Protein 1XER (pdb70)

B-factor: mean 13.64, std 7.69, range [2.28, 55.23]

Nearest PDB structures (foldseek):
  1xer-assembly1_A-2  TM=1.010E+00  e=6.168E-22  Sulfurisphaera tokodaii str. 7
  2vkr-assembly3_C  TM=1.002E+00  e=4.848E-20  Acidianus ambivalens
  5t5i-assembly1_N  TM=7.365E-01  e=3.324E-03  Methanothermobacter wolfeii
  5t5i-assembly1_F  TM=7.136E-01  e=3.780E-03  Methanothermobacter wolfeii
  5t61-assembly1_Q  TM=7.879E-01  e=1.134E-01  Methanothermobacter wolfeii

CATH classification: 3.30.70.20

Secondary structure (DSSP, 8-state):
---TTHHHHS-EEEEETTEEEES--------EE-SSEEEETTT-----HHHHH-TT---EEEE-TT-SS-SEEEE-TTGGG-----HHHHH-TT--EEE---

Organism: Sulfurisphaera tokodaii (strain DSM 16993 / JCM 10545 / NBRC 100140 / 7) (NCBI:txid273063)

Foldseek 3Di:
DDDLCQVVVFDFDQADLHWTFTDDPDPLCGGWTHDQKIFGPLQDLPPCVLVVPDPQCQWDWDASPPRPSYRIGTHRNPSVSDPPPCRSCPRRPRSRIDGDHD

Sequence (102 aa):
GIDPNYRTNRQVVGEHSGHKVYGPVEPPVLGIHGTIVGVDFDLCIADGSCINACPVNVFQWYDTPGHPASEKKADPVNEQACIFCMACVNVCPVAAIDVKPP

Radius of gyration: 12.05 Å; Cα contacts (8 Å, |Δi|>4): 225; chains: 1; bounding box: 27×27×28 Å

Structure (mmCIF, N/CA/C/O backbone):
data_1XER
#
_entry.id   1XER
#
_cell.length_a   50.120
_cell.length_b   50.120
_cell.length_c   69.520
_cell.angle_alpha   90.00
_cell.angle_beta   90.00
_cell.angle_gamma   90.00
#
_symmetry.space_group_name_H-M   'P 43 21 2'
#
loop_
_entity.id
_entity.type
_entity.pdbx_description
1 polymer FERREDOXIN
2 non-polymer 'ZINC ION'
3 non-polymer 'FE3-S4 CLUSTER'
4 water water
#
loop_
_atom_site.group_PDB
_atom_site.id
_atom_site.type_symbol
_atom_site.label_atom_id
_atom_site.label_alt_id
_atom_site.label_comp_id
_atom_site.label_asym_id
_atom_site.label_entity_id
_atom_site.label_seq_id
_atom_site.pdbx_PDB_ins_code
_atom_site.Cartn_x
_atom_site.Cartn_y
_atom_site.Cartn_z
_atom_site.occupancy
_atom_site.B_iso_or_equiv
_atom_site.auth_seq_id
_atom_site.auth_comp_id
_atom_site.auth_asym_id
_atom_site.auth_atom_id
_atom_site.pdbx_PDB_model_num
ATOM 1 N N . GLY A 1 1 ? 5.196 16.269 9.568 1.00 15.69 1 GLY A N 1
ATOM 2 C CA . GLY A 1 1 ? 5.175 15.809 10.981 1.00 12.43 1 GLY A CA 1
ATOM 3 C C . GLY A 1 1 ? 5.074 14.296 11.076 1.00 11.61 1 GLY A C 1
ATOM 4 O O . GLY A 1 1 ? 4.677 13.621 10.118 1.00 12.65 1 GLY A O 1
ATOM 5 N N . ILE A 1 2 ? 5.422 13.777 12.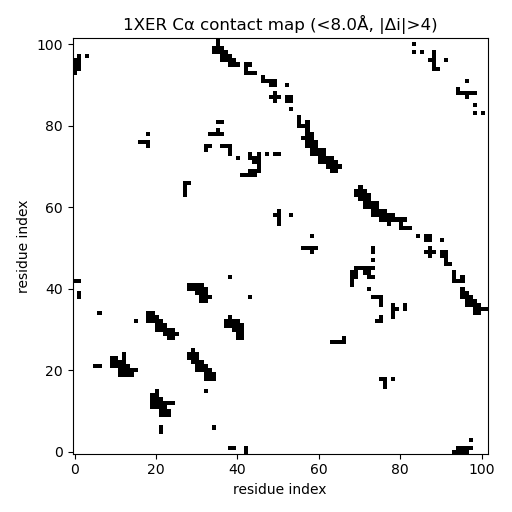247 1.00 9.91 2 ILE A N 1
ATOM 6 C CA . ILE A 1 2 ? 5.419 12.349 12.526 1.00 8.45 2 ILE A CA 1
ATOM 7 C C . ILE A 1 2 ? 4.028 11.754 12.413 1.00 8.45 2 ILE A C 1
ATOM 8 O O . ILE A 1 2 ? 3.014 12.426 12.653 1.00 14.60 2 ILE A O 1
ATOM 13 N N . ASP A 1 3 ? 3.994 10.510 11.963 1.00 7.62 3 ASP A N 1
ATOM 14 C CA . ASP A 1 3 ? 2.769 9.755 11.813 1.00 5.15 3 ASP A CA 1
ATOM 15 C C . ASP A 1 3 ? 2.313 9.352 13.213 1.00 7.58 3 ASP A C 1
ATOM 16 O O . ASP A 1 3 ? 2.998 8.590 13.902 1.00 11.29 3 ASP A O 1
ATOM 21 N N . PRO A 1 4 ? 1.140 9.845 13.650 1.00 8.53 4 PRO A N 1
ATOM 22 C CA . PRO A 1 4 ? 0.663 9.478 14.988 1.00 10.66 4 PRO A CA 1
ATOM 23 C C . PRO A 1 4 ? 0.348 7.980 15.122 1.00 9.75 4 PRO A C 1
ATOM 24 O O . PRO A 1 4 ? 0.180 7.464 16.218 1.00 12.77 4 PRO A O 1
ATOM 28 N N . ASN A 1 5 ? 0.282 7.281 14.002 1.00 10.85 5 ASN A N 1
ATOM 29 C CA . ASN A 1 5 ? -0.005 5.862 14.025 1.00 11.75 5 ASN A CA 1
ATOM 30 C C . ASN A 1 5 ? 1.235 5.041 13.750 1.00 11.02 5 ASN A C 1
ATOM 31 O O . ASN A 1 5 ? 1.139 3.852 13.464 1.00 12.95 5 ASN A O 1
ATOM 36 N N . TYR A 1 6 ? 2.404 5.663 13.854 1.00 9.50 6 TYR A N 1
ATOM 37 C CA . TYR A 1 6 ? 3.657 4.961 13.581 1.00 8.91 6 TYR A CA 1
ATOM 38 C C . TYR A 1 6 ? 3.866 3.626 14.292 1.00 6.30 6 TYR A C 1
ATOM 39 O O . TYR A 1 6 ? 4.458 2.717 13.714 1.00 7.25 6 TYR A O 1
ATOM 48 N N . ARG A 1 7 ? 3.405 3.514 15.538 1.00 7.99 7 ARG A N 1
ATOM 49 C CA . ARG A 1 7 ? 3.592 2.290 16.312 1.00 8.14 7 ARG A CA 1
ATOM 50 C C . ARG A 1 7 ? 2.902 1.077 15.710 1.00 11.90 7 ARG A C 1
ATOM 51 O O . ARG A 1 7 ? 3.315 -0.048 15.966 1.00 14.30 7 ARG A O 1
ATOM 59 N N . THR A 1 8 ? 1.845 1.296 14.933 1.00 12.64 8 THR A N 1
ATOM 60 C CA . THR A 1 8 ? 1.150 0.192 14.280 1.00 15.76 8 THR A CA 1
ATOM 61 C C . THR A 1 8 ? 1.488 0.169 12.788 1.00 16.45 8 THR A C 1
ATOM 62 O O . THR A 1 8 ? 1.489 -0.888 12.158 1.00 17.90 8 THR A O 1
ATOM 66 N N . ASN A 1 9 ? 1.795 1.331 12.226 1.00 13.67 9 ASN A N 1
ATOM 67 C CA . ASN A 1 9 ? 2.100 1.419 10.808 1.00 13.22 9 ASN A CA 1
ATOM 68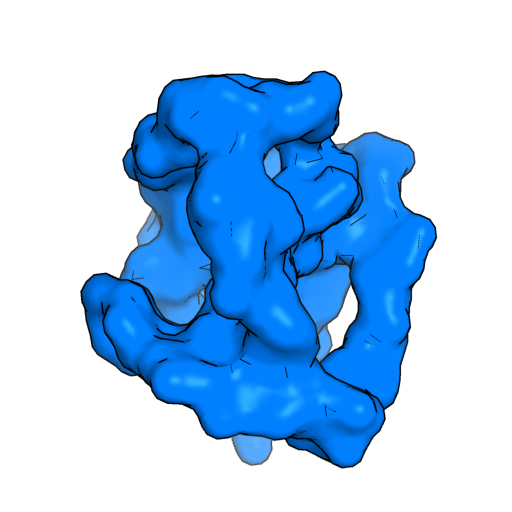 C C . ASN A 1 9 ? 3.495 0.936 10.450 1.00 13.18 9 ASN A C 1
ATOM 69 O O . ASN A 1 9 ? 3.736 0.502 9.330 1.00 16.28 9 ASN A O 1
ATOM 74 N N . ARG A 1 10 ? 4.421 1.023 11.391 1.00 11.67 10 ARG A N 1
ATOM 75 C CA . ARG A 1 10 ? 5.799 0.618 11.144 1.00 10.52 10 ARG A CA 1
ATOM 76 C C . ARG A 1 10 ? 6.199 -0.634 11.885 1.00 11.19 10 ARG A C 1
ATOM 77 O O . ARG A 1 10 ? 5.615 -0.970 12.909 1.00 10.96 10 ARG A O 1
ATOM 85 N N . GLN A 1 11 ? 7.235 -1.290 11.371 1.00 13.26 11 GLN A N 1
ATOM 86 C CA . GLN A 1 11 ? 7.793 -2.489 11.988 1.00 14.87 11 GLN A CA 1
ATOM 87 C C . GLN A 1 11 ? 8.889 -2.064 12.963 1.00 10.56 11 GLN A C 1
ATOM 88 O O . GLN A 1 11 ? 9.594 -1.087 12.712 1.00 9.42 11 GLN A O 1
ATOM 94 N N . VAL A 1 12 ? 8.986 -2.759 14.090 1.00 9.29 12 VAL A N 1
ATOM 95 C CA . VAL A 1 12 ? 10.054 -2.530 15.060 1.00 8.03 12 VAL A CA 1
ATOM 96 C C . VAL A 1 12 ? 11.155 -3.362 14.408 1.00 10.09 12 VAL A C 1
ATOM 97 O O . VAL A 1 12 ? 10.900 -4.477 13.939 1.00 11.58 12 VAL A O 1
ATOM 101 N N . VAL A 1 13 ? 12.348 -2.791 14.292 1.00 10.29 13 VAL A N 1
ATOM 102 C CA . VAL A 1 13 ? 13.447 -3.492 13.655 1.00 10.24 13 VAL A CA 1
ATOM 103 C C . VAL A 1 13 ? 14.661 -3.628 14.550 1.00 9.84 13 VAL A C 1
ATOM 104 O O . VAL A 1 13 ? 15.503 -4.485 14.310 1.00 11.52 13 VAL A O 1
ATOM 108 N N . GLY A 1 14 ? 14.729 -2.814 15.598 1.00 9.40 14 GLY A N 1
ATOM 109 C CA . GLY A 1 14 ? 15.865 -2.859 16.497 1.00 9.29 14 GLY A CA 1
ATOM 110 C C . GLY A 1 14 ? 15.639 -2.161 17.823 1.00 8.07 14 GLY A C 1
ATOM 111 O O . GLY A 1 14 ? 14.531 -1.761 18.156 1.00 7.41 14 GLY A O 1
ATOM 112 N N . GLU A 1 15 ? 16.714 -2.009 18.577 1.00 8.17 15 GLU A N 1
ATOM 113 C CA . GLU A 1 15 ? 16.678 -1.385 19.890 1.00 8.48 15 GLU A CA 1
ATOM 114 C C . GLU A 1 15 ? 17.911 -0.478 20.008 1.00 9.00 15 GLU A C 1
ATOM 115 O O . GLU A 1 15 ? 18.960 -0.758 19.418 1.00 6.80 15 GLU A O 1
ATOM 121 N N . HIS A 1 16 ? 17.769 0.622 20.735 1.00 7.00 16 HIS A N 1
ATOM 122 C CA . HIS A 1 16 ? 18.862 1.540 20.944 1.00 6.60 16 HIS A CA 1
ATOM 123 C C . HIS A 1 16 ? 18.735 2.199 22.307 1.00 6.84 16 HIS A C 1
ATOM 124 O O . HIS A 1 16 ? 17.718 2.785 22.636 1.00 11.10 16 HIS A O 1
ATOM 131 N N . SER A 1 17 ? 19.727 1.977 23.152 1.00 10.43 17 SER A N 1
ATOM 132 C CA . SER A 1 17 ? 19.752 2.582 24.476 1.00 12.52 17 SER A CA 1
ATOM 133 C C . SER A 1 17 ? 18.524 2.343 25.331 1.00 11.76 17 SER A C 1
ATOM 134 O O . SER A 1 17 ? 18.126 3.208 26.106 1.00 16.94 17 SER A O 1
ATOM 137 N N . GLY A 1 18 ? 17.913 1.176 25.197 1.00 15.12 18 GLY A N 1
ATOM 138 C CA . GLY A 1 18 ? 16.752 0.882 26.010 1.00 13.16 18 GLY A CA 1
ATOM 139 C C . GLY A 1 18 ? 15.412 1.086 25.337 1.00 12.57 18 GLY A C 1
ATOM 140 O O . GLY A 1 18 ? 14.382 0.721 25.911 1.00 16.92 18 GLY A O 1
ATOM 141 N N . HIS A 1 19 ? 15.401 1.693 24.154 1.00 10.05 19 HIS A N 1
ATOM 142 C CA . HIS A 1 19 ? 14.142 1.887 23.443 1.00 7.52 19 HIS A CA 1
ATOM 143 C C . HIS A 1 19 ? 14.126 1.206 22.085 1.00 9.26 19 HIS A C 1
ATOM 144 O O . HIS A 1 19 ? 15.170 0.952 21.484 1.00 11.20 19 HIS A O 1
ATOM 151 N N . LYS A 1 20 ? 12.927 0.934 21.598 1.00 8.38 20 LYS A N 1
ATOM 152 C CA . LYS A 1 20 ? 12.737 0.305 20.304 1.00 6.84 20 LYS A CA 1
ATOM 153 C C . LYS A 1 20 ? 12.952 1.294 19.187 1.00 6.40 20 LYS A C 1
ATOM 154 O O . LYS A 1 20 ? 12.786 2.491 19.360 1.00 8.98 20 LYS A O 1
ATOM 160 N N . VAL A 1 21 ? 13.287 0.774 18.026 1.00 6.39 21 VAL A N 1
ATOM 161 C CA . VAL A 1 21 ? 13.507 1.576 16.840 1.00 5.50 21 VAL A CA 1
ATOM 162 C C . VAL A 1 21 ? 12.565 1.011 15.788 1.00 9.46 21 VAL A C 1
ATOM 163 O O . VAL A 1 21 ? 12.535 -0.204 15.543 1.00 9.40 21 VAL A O 1
ATOM 167 N N . TYR 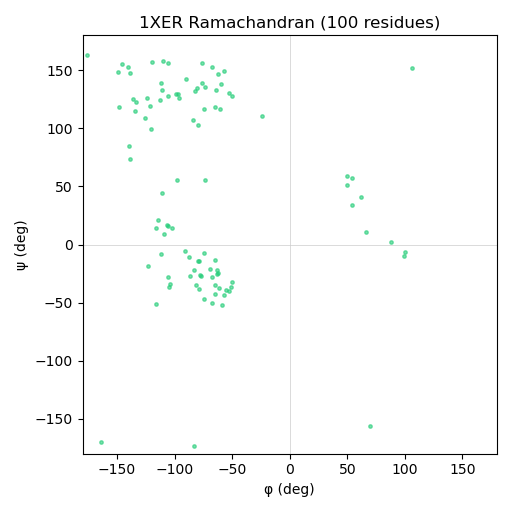A 1 22 ? 11.753 1.882 15.212 1.00 10.63 22 TYR A N 1
ATOM 168 C CA . TYR A 1 22 ? 10.801 1.483 14.183 1.00 9.37 22 TYR A CA 1
ATOM 169 C C . TYR A 1 22 ? 11.410 1.809 12.835 1.00 11.31 22 TYR A C 1
ATOM 170 O O . TYR A 1 22 ? 11.929 2.920 12.624 1.00 10.55 22 TYR A O 1
ATOM 179 N N . GLY A 1 23 ? 11.397 0.824 11.948 1.00 9.05 23 GLY A N 1
ATOM 180 C CA . GLY A 1 23 ? 11.957 1.003 10.625 1.00 11.53 23 GLY A CA 1
ATOM 181 C C . GLY A 1 23 ? 11.038 1.668 9.613 1.00 13.40 23 GLY A C 1
ATOM 182 O O . GLY A 1 23 ? 9.940 2.115 9.956 1.00 14.06 23 GLY A O 1
ATOM 183 N N . PRO A 1 24 ? 11.453 1.735 8.338 1.00 13.41 24 PRO A N 1
ATOM 184 C CA . PRO A 1 24 ? 12.720 1.225 7.809 1.00 11.98 24 PRO A CA 1
ATOM 185 C C . PRO A 1 24 ? 13.932 1.984 8.330 1.00 14.30 24 PRO A C 1
ATOM 186 O O . PRO A 1 24 ? 13.844 3.155 8.703 1.00 17.45 24 PRO A O 1
ATOM 190 N N . VAL A 1 25 ? 15.056 1.289 8.376 1.00 15.36 25 VAL A N 1
ATOM 191 C CA . VAL A 1 25 ? 16.316 1.846 8.809 1.00 13.32 25 VAL A CA 1
ATOM 192 C C . VAL A 1 25 ? 17.340 1.373 7.777 1.00 15.21 25 VAL A C 1
ATOM 193 O O . VAL A 1 25 ? 17.504 0.181 7.560 1.00 18.22 25 VAL A O 1
ATOM 197 N N . GLU A 1 26 ? 17.901 2.319 7.043 1.00 16.38 26 GLU A N 1
ATOM 198 C CA . GLU A 1 26 ? 18.926 2.060 6.041 1.00 14.43 26 GLU A CA 1
ATOM 199 C C . GLU A 1 26 ? 19.900 3.201 6.217 1.00 11.38 26 GLU A C 1
ATOM 200 O O . GLU A 1 26 ? 19.794 4.232 5.556 1.00 12.17 26 GLU A O 1
ATOM 206 N N . PRO A 1 27 ? 20.831 3.057 7.160 1.00 12.60 27 PRO A N 1
ATOM 207 C CA . PRO A 1 27 ? 21.826 4.088 7.438 1.00 14.31 27 PRO A CA 1
ATOM 208 C C . PRO A 1 27 ? 22.627 4.412 6.186 1.00 17.79 27 PRO A C 1
ATOM 209 O O . PRO A 1 27 ? 22.886 3.530 5.368 1.00 17.69 27 PRO A O 1
ATOM 213 N N . PRO A 1 28 ? 23.093 5.668 6.059 1.00 18.65 28 PRO A N 1
ATOM 214 C CA . PRO A 1 28 ? 22.886 6.735 7.041 1.00 16.16 28 PRO A CA 1
ATOM 215 C C . PRO A 1 28 ? 21.744 7.684 6.716 1.00 14.34 28 PRO A C 1
ATOM 216 O O . PRO A 1 28 ? 21.432 8.577 7.496 1.00 14.36 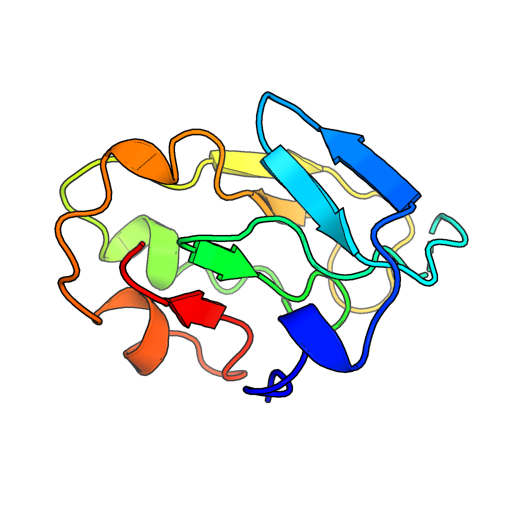28 PRO A O 1
ATOM 229 N N . VAL A 1 30 ? 18.410 6.921 6.117 1.00 13.46 30 VAL A N 1
ATOM 230 C CA . VAL A 1 30 ? 17.121 6.570 6.704 1.00 14.21 30 VAL A CA 1
ATOM 231 C C . VAL A 1 30 ? 17.335 5.929 8.060 1.00 13.36 30 VAL A C 1
ATOM 232 O O . VAL A 1 30 ? 17.821 4.801 8.159 1.00 12.38 30 VAL A O 1
ATOM 236 N N . LEU A 1 31 ? 16.944 6.653 9.101 1.00 12.60 31 LEU A N 1
ATOM 237 C CA . LEU A 1 31 ? 17.125 6.191 10.469 1.00 12.04 31 LEU A CA 1
ATOM 238 C C . LEU A 1 31 ? 15.876 5.844 11.260 1.00 8.13 31 LEU A C 1
ATOM 239 O O . LEU A 1 31 ? 15.989 5.375 12.383 1.00 11.82 31 LEU A O 1
ATOM 244 N N . GLY A 1 32 ? 14.702 6.137 10.706 1.00 10.26 32 GLY A N 1
ATOM 245 C CA . GLY A 1 32 ? 13.442 5.813 11.356 1.00 8.58 32 GLY A CA 1
ATOM 246 C C . GLY A 1 32 ? 13.079 6.584 12.606 1.00 9.42 32 GLY A C 1
ATOM 247 O O . GLY A 1 32 ? 13.556 7.697 12.835 1.00 8.66 32 GLY A O 1
ATOM 248 N N . ILE A 1 33 ? 12.231 5.970 13.423 1.00 8.09 33 ILE A N 1
ATOM 249 C CA . ILE A 1 33 ? 11.766 6.568 14.655 1.00 6.49 33 ILE A CA 1
ATOM 250 C C . ILE A 1 33 ? 12.310 5.858 15.882 1.00 7.96 33 ILE A C 1
ATOM 251 O O . ILE A 1 33 ? 12.301 4.620 15.942 1.00 9.05 33 ILE A O 1
ATOM 256 N N . HIS A 1 34 ? 12.817 6.638 16.841 1.00 8.13 34 HIS A N 1
ATOM 257 C CA . HIS A 1 34 ? 13.345 6.099 18.093 1.00 7.71 34 HIS A CA 1
ATOM 258 C C . HIS A 1 34 ? 12.375 6.380 19.221 1.00 6.54 34 HIS A C 1
ATOM 259 O O . HIS A 1 34 ? 11.938 7.507 19.381 1.00 9.69 34 HIS A O 1
ATOM 266 N N . GLY A 1 35 ? 12.007 5.346 19.973 1.00 9.59 35 GLY A N 1
ATOM 267 C CA . GLY A 1 35 ? 11.099 5.523 21.100 1.00 7.40 35 GLY A CA 1
ATOM 268 C C . GLY A 1 35 ? 9.678 5.022 20.929 1.00 3.57 35 GLY A C 1
ATOM 269 O O . GLY A 1 35 ? 9.161 5.000 19.818 1.00 4.81 35 GLY A O 1
ATOM 270 N N . THR A 1 36 ? 9.043 4.650 22.042 1.00 5.85 36 THR A N 1
ATOM 271 C CA . THR A 1 36 ? 7.668 4.156 22.057 1.00 5.88 36 THR A CA 1
ATOM 272 C C . THR A 1 36 ? 6.789 5.126 22.861 1.00 8.24 36 THR A C 1
ATOM 273 O O . THR A 1 36 ? 5.730 5.541 22.410 1.00 9.99 36 THR A O 1
ATOM 277 N N . ILE A 1 37 ? 7.217 5.458 24.073 1.00 11.50 37 ILE A N 1
ATOM 278 C CA . ILE A 1 37 ? 6.458 6.387 24.906 1.00 9.69 37 ILE A CA 1
ATOM 279 C C . ILE A 1 37 ? 6.669 7.789 24.322 1.00 10.33 37 ILE A C 1
ATOM 280 O O . ILE A 1 37 ? 5.717 8.536 24.115 1.00 11.78 37 ILE A O 1
ATOM 285 N N . VAL A 1 38 ? 7.931 8.114 24.040 1.00 11.21 38 VAL A N 1
ATOM 286 C CA . VAL A 1 38 ? 8.333 9.391 23.445 1.00 7.76 38 VAL A CA 1
ATOM 287 C C . VAL A 1 38 ? 9.024 9.025 22.125 1.00 7.40 38 VAL A C 1
ATOM 288 O O . VAL A 1 38 ? 10.162 8.565 22.129 1.00 9.26 38 VAL A O 1
ATOM 292 N N . GLY A 1 39 ? 8.296 9.135 21.018 1.00 6.05 39 GLY A N 1
ATOM 293 C CA . GLY A 1 39 ? 8.834 8.790 19.711 1.00 7.66 39 GLY A CA 1
ATOM 294 C C . GLY A 1 39 ? 9.336 9.994 18.944 1.00 6.74 39 GLY A C 1
ATOM 295 O O . GLY A 1 39 ? 8.652 11.007 18.852 1.00 7.38 39 GLY A O 1
ATOM 296 N N . VAL A 1 40 ? 10.559 9.892 18.442 1.00 9.11 40 VAL A N 1
ATOM 297 C CA . VAL A 1 40 ? 11.201 10.960 17.679 1.00 8.65 40 VAL A CA 1
ATOM 298 C C . VAL A 1 40 ? 11.563 10.426 16.302 1.00 8.31 40 VAL A C 1
ATOM 299 O O . VAL A 1 40 ? 12.329 9.463 16.183 1.00 10.30 40 VAL A O 1
ATOM 303 N N . ASP A 1 41 ? 10.996 11.032 15.267 1.00 7.93 41 ASP A N 1
ATOM 304 C CA . ASP A 1 41 ? 11.263 10.645 13.888 1.00 7.70 41 ASP A CA 1
ATOM 305 C C . ASP A 1 41 ? 12.606 11.267 13.467 1.00 5.84 41 ASP A C 1
ATOM 306 O O . ASP A 1 41 ? 12.667 12.457 13.161 1.00 6.37 41 ASP A O 1
ATOM 311 N N . PHE A 1 42 ? 13.657 10.450 13.440 1.00 4.91 42 PHE A N 1
ATOM 312 C CA . PHE A 1 42 ? 15.002 10.881 13.074 1.00 5.06 42 PHE A CA 1
ATOM 313 C C . PHE A 1 42 ? 15.072 11.394 11.640 1.00 9.66 42 PHE A C 1
ATOM 314 O O . PHE A 1 42 ? 15.966 12.163 11.288 1.00 10.01 42 PHE A O 1
ATOM 322 N N . ASP A 1 43 ? 14.141 10.948 10.801 1.00 9.67 43 ASP A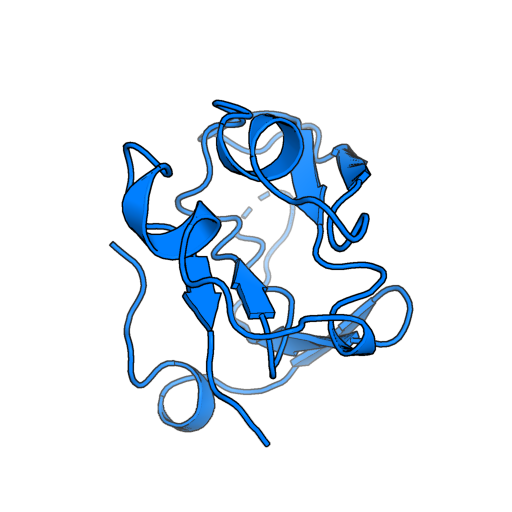 N 1
ATOM 323 C CA . ASP A 1 43 ? 14.105 11.397 9.427 1.00 8.23 43 ASP A CA 1
ATOM 324 C C . ASP A 1 43 ? 13.474 12.792 9.290 1.00 8.82 43 ASP A C 1
ATOM 325 O O . ASP A 1 43 ? 13.628 13.449 8.262 1.00 8.86 43 ASP A O 1
ATOM 330 N N . LEU A 1 44 ? 12.808 13.270 10.339 1.00 9.13 44 LEU A N 1
ATOM 331 C CA . LEU A 1 44 ? 12.232 14.606 10.290 1.00 6.94 44 LEU A CA 1
ATOM 332 C C . LEU A 1 44 ? 13.055 15.574 11.119 1.00 9.29 44 LEU A C 1
ATOM 333 O O . LEU A 1 44 ? 13.203 16.730 10.743 1.00 11.03 44 LEU A O 1
ATOM 338 N N . CYS A 1 45 ? 13.582 15.097 12.243 1.00 7.30 45 CYS A N 1
ATOM 339 C CA . CYS A 1 45 ? 14.373 15.912 13.145 1.00 6.73 45 CYS A CA 1
ATOM 340 C C . CYS A 1 45 ? 15.509 16.630 12.436 1.00 7.30 45 CYS A C 1
ATOM 341 O O . CYS A 1 45 ? 16.261 16.042 11.657 1.00 6.98 45 CYS A O 1
ATOM 344 N N . ILE A 1 46 ? 15.591 17.925 12.692 1.00 8.64 46 ILE A N 1
ATOM 345 C CA . ILE A 1 46 ? 16.610 18.775 12.093 1.00 9.61 46 ILE A CA 1
ATOM 346 C C . ILE A 1 46 ? 17.539 19.347 13.158 1.00 7.51 46 ILE A C 1
ATOM 347 O O . ILE A 1 46 ? 18.331 20.238 12.878 1.00 11.05 46 ILE A O 1
ATOM 352 N N . ALA A 1 47 ? 17.483 18.779 14.359 1.00 7.76 47 ALA A N 1
ATOM 353 C CA . ALA A 1 47 ? 18.309 19.198 15.489 1.00 9.58 47 ALA A CA 1
ATOM 354 C C . ALA A 1 47 ? 18.072 20.641 15.944 1.00 12.76 47 ALA A C 1
ATOM 355 O O . ALA A 1 47 ? 19.020 21.372 16.249 1.00 12.62 47 ALA A O 1
ATOM 357 N N . ASP A 1 48 ? 16.807 21.049 15.977 1.00 13.79 48 ASP A N 1
ATOM 358 C CA . ASP A 1 48 ? 16.440 22.384 16.417 1.00 12.07 48 ASP A CA 1
ATOM 359 C C . ASP A 1 48 ? 16.790 22.539 17.905 1.00 13.42 48 ASP A C 1
ATOM 360 O O . ASP A 1 48 ? 17.304 23.577 18.328 1.00 16.17 48 ASP A O 1
ATOM 365 N N . GLY A 1 49 ? 16.505 21.515 18.699 1.00 12.02 49 GLY A N 1
ATOM 366 C CA . GLY A 1 49 ? 16.835 21.568 20.109 1.00 12.07 49 GLY A CA 1
ATOM 367 C C . GLY A 1 49 ? 15.844 22.162 21.086 1.00 9.64 49 GLY A C 1
ATOM 368 O O . GLY A 1 49 ? 16.145 22.240 22.277 1.00 10.23 49 GLY A O 1
ATOM 369 N N . SER A 1 50 ? 14.673 22.574 20.621 1.00 9.04 50 SER A N 1
ATOM 370 C CA . SER A 1 50 ? 13.676 23.147 21.509 1.00 10.30 50 SER A CA 1
ATOM 371 C C . SER A 1 50 ? 13.208 22.097 22.494 1.00 7.07 50 SER A C 1
ATOM 372 O O . SER A 1 50 ? 12.929 22.406 23.641 1.00 10.45 50 SER A O 1
ATOM 375 N N . CYS A 1 51 ? 13.126 20.850 22.050 1.00 9.27 51 CYS A N 1
ATOM 376 C CA . CYS A 1 51 ? 12.692 19.758 22.925 1.00 10.13 51 CYS A CA 1
ATOM 377 C C . CYS A 1 51 ? 13.608 19.625 24.150 1.00 11.27 51 CYS A C 1
ATOM 378 O O . CYS A 1 51 ? 13.152 19.569 25.298 1.00 12.10 51 CYS A O 1
ATOM 381 N N . ILE A 1 52 ? 14.905 19.544 23.889 1.00 11.02 52 ILE A N 1
ATOM 382 C CA . ILE A 1 52 ? 15.908 19.459 24.941 1.00 11.16 52 ILE A CA 1
ATOM 383 C C . ILE A 1 52 ? 15.825 20.729 25.798 1.00 12.02 52 ILE A C 1
ATOM 384 O O . ILE A 1 52 ? 15.934 20.674 27.019 1.00 13.05 52 ILE A O 1
ATOM 389 N N . ASN A 1 53 ? 15.572 21.861 25.153 1.00 11.95 53 ASN A N 1
ATOM 390 C CA . ASN A 1 53 ? 15.468 23.141 25.839 1.00 13.19 53 ASN A CA 1
ATOM 391 C C . ASN A 1 53 ? 14.224 23.278 26.740 1.00 13.29 53 ASN A C 1
ATOM 392 O O . ASN A 1 53 ? 14.217 24.064 27.692 1.00 14.34 53 ASN A O 1
ATOM 397 N N . ALA A 1 54 ? 13.204 22.468 26.482 1.00 12.56 54 ALA A N 1
ATOM 398 C CA . ALA A 1 54 ? 11.965 22.538 27.242 1.00 13.97 54 ALA A CA 1
ATOM 399 C C . ALA A 1 54 ? 11.753 21.445 28.279 1.00 13.78 54 ALA A C 1
ATOM 400 O O . ALA A 1 54 ? 11.197 21.711 29.343 1.00 13.40 54 ALA A O 1
ATOM 402 N N . CYS A 1 55 ? 12.235 20.240 27.991 1.00 15.41 55 CYS A N 1
ATOM 403 C CA . CYS A 1 55 ? 12.038 19.100 28.887 1.00 16.85 55 CYS A CA 1
ATOM 404 C C . CYS A 1 55 ? 12.630 19.255 30.274 1.00 15.84 55 CYS A C 1
ATOM 405 O O . CYS A 1 55 ? 13.852 19.320 30.445 1.00 19.40 55 CYS A O 1
ATOM 408 N N . PRO A 1 56 ? 11.763 19.256 31.297 1.00 16.02 56 PRO A N 1
ATOM 409 C CA . PRO A 1 56 ? 12.220 19.403 32.677 1.00 13.45 56 PRO A CA 1
ATOM 410 C C . PRO A 1 56 ? 12.771 18.115 33.304 1.00 13.73 56 PRO A C 1
ATOM 411 O O . PRO A 1 56 ? 13.419 18.192 34.347 1.00 12.78 56 PRO A O 1
ATOM 415 N N . VAL A 1 57 ? 12.534 16.953 32.678 1.00 11.28 57 VAL A N 1
ATOM 416 C CA . VAL A 1 57 ? 13.006 15.687 33.236 1.00 9.63 57 VAL A CA 1
ATOM 417 C C . VAL A 1 57 ? 14.077 14.906 32.464 1.00 10.19 57 VAL A C 1
ATOM 418 O O . VAL A 1 57 ? 14.262 13.708 32.667 1.00 11.98 57 VAL A O 1
ATOM 422 N N . ASN A 1 58 ? 14.810 15.604 31.606 1.00 9.14 58 ASN A N 1
ATOM 423 C CA . ASN A 1 58 ? 15.917 15.017 30.852 1.00 10.31 58 ASN A CA 1
ATOM 424 C C . ASN A 1 58 ? 15.610 13.722 30.125 1.00 10.49 58 ASN A C 1
ATOM 425 O O . ASN A 1 58 ? 16.256 12.696 30.340 1.00 13.02 58 ASN A O 1
ATOM 430 N N . VAL A 1 59 ? 14.637 13.787 29.232 1.00 12.01 59 VAL A N 1
ATOM 431 C CA . VAL A 1 59 ? 14.235 12.640 28.442 1.00 10.20 59 VAL A CA 1
ATOM 432 C C . VAL A 1 59 ? 15.181 12.449 27.253 1.00 9.31 59 VAL A C 1
ATOM 433 O O . VAL A 1 59 ? 15.532 11.327 26.904 1.00 11.33 59 VAL A O 1
ATOM 437 N N . PHE A 1 60 ? 15.655 13.558 26.703 1.00 10.81 60 PHE A N 1
ATOM 438 C CA . PHE A 1 60 ? 16.519 13.553 25.524 1.00 12.29 60 PHE A CA 1
ATOM 439 C C . PHE A 1 60 ? 18.004 13.847 25.743 1.00 12.68 60 PHE A C 1
ATOM 440 O O . PHE A 1 60 ? 18.394 14.517 26.705 1.00 11.51 60 PHE A O 1
ATOM 448 N N . GLN A 1 61 ? 18.805 13.367 24.793 1.00 11.34 61 GLN A N 1
ATOM 449 C CA . GLN A 1 61 ? 20.237 13.616 24.741 1.00 8.41 61 GLN A CA 1
ATOM 450 C C . GLN A 1 61 ? 20.574 13.708 23.253 1.00 9.02 61 GLN A C 1
ATOM 451 O O . GLN A 1 61 ? 19.832 13.207 22.409 1.00 9.22 61 GLN A O 1
ATOM 457 N N . TRP A 1 62 ? 21.656 14.396 22.924 1.00 8.68 62 TRP A N 1
ATOM 458 C CA . TRP A 1 62 ? 22.061 14.504 21.543 1.00 7.31 62 TRP A CA 1
ATOM 459 C C . TRP A 1 62 ? 22.698 13.177 21.166 1.00 8.24 62 TRP A C 1
ATOM 460 O O . TRP A 1 62 ? 23.405 12.565 21.963 1.00 6.99 62 TRP A O 1
ATOM 471 N N . TYR A 1 63 ? 22.394 12.720 19.960 1.00 9.20 63 TYR A N 1
ATOM 472 C CA . TYR A 1 63 ? 22.911 11.476 19.438 1.00 7.72 63 TYR A CA 1
ATOM 473 C C . TYR A 1 63 ? 23.394 11.780 18.022 1.00 10.61 63 TYR A C 1
ATOM 474 O O . TYR A 1 63 ? 22.629 12.267 17.189 1.00 10.13 63 TYR A O 1
ATOM 483 N N . ASP A 1 64 ? 24.667 11.521 17.757 1.00 12.20 64 ASP A N 1
ATOM 484 C CA . ASP A 1 64 ? 25.242 11.812 16.447 1.00 15.39 64 ASP A CA 1
ATOM 485 C C . ASP A 1 64 ? 24.818 10.862 15.347 1.00 13.74 64 ASP A C 1
ATOM 486 O O . ASP A 1 64 ? 24.779 9.650 15.525 1.00 15.27 64 ASP A O 1
ATOM 491 N N . THR A 1 65 ? 24.491 11.434 14.203 1.00 10.20 65 THR A N 1
ATOM 492 C CA . THR A 1 65 ? 24.067 10.666 13.059 1.00 11.57 65 THR A CA 1
ATOM 493 C C . THR A 1 65 ? 24.736 11.281 11.841 1.00 11.32 65 THR A C 1
ATOM 494 O O . THR A 1 65 ? 24.116 12.008 11.069 1.00 10.39 65 THR A O 1
ATOM 498 N N . PRO A 1 66 ? 26.048 11.056 11.694 1.00 12.45 66 PRO A N 1
ATOM 499 C CA . PRO A 1 66 ? 26.774 11.608 10.546 1.00 13.17 66 PRO A CA 1
ATOM 500 C C . PRO A 1 66 ? 26.272 11.027 9.220 1.00 10.66 66 PRO A C 1
ATOM 501 O O . PRO A 1 66 ? 26.063 9.826 9.104 1.00 11.76 66 PRO A O 1
ATOM 505 N N . GLY A 1 67 ? 26.035 11.891 8.239 1.00 10.48 67 GLY A N 1
ATOM 506 C CA . GLY A 1 67 ? 25.587 11.437 6.937 1.00 8.67 67 GLY A CA 1
ATOM 507 C C . GLY A 1 67 ? 24.101 11.579 6.693 1.00 9.81 67 GLY A C 1
ATOM 508 O O . GLY A 1 67 ? 23.620 11.323 5.595 1.00 10.35 67 GLY A O 1
ATOM 509 N N . HIS A 1 68 ? 23.356 11.966 7.715 1.00 11.67 68 HIS A N 1
ATOM 510 C CA 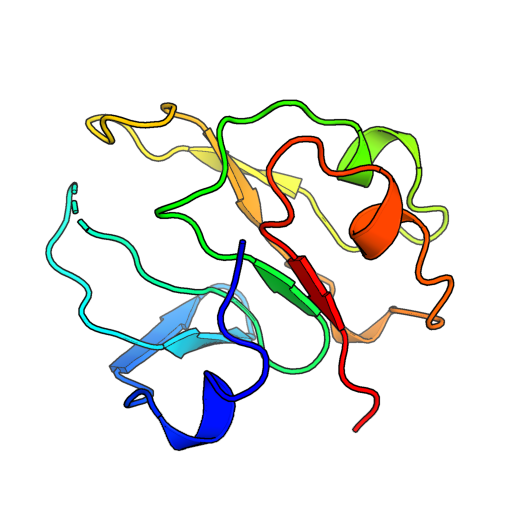. HIS A 1 68 ? 21.925 12.127 7.548 1.00 13.25 68 HIS A CA 1
ATOM 511 C C . HIS A 1 68 ? 21.664 13.468 6.889 1.00 13.71 68 HIS A C 1
ATOM 512 O O . HIS A 1 68 ? 22.226 14.491 7.279 1.00 12.44 68 HIS A O 1
ATOM 519 N N . PRO A 1 69 ? 20.781 13.486 5.887 1.00 13.45 69 PRO A N 1
ATOM 520 C CA . PRO A 1 69 ? 20.443 14.717 5.169 1.00 11.38 69 PRO A CA 1
ATOM 521 C C . PRO A 1 69 ? 19.686 15.798 5.949 1.00 9.62 69 PRO A C 1
ATOM 522 O O . PRO A 1 69 ? 19.786 16.971 5.611 1.00 10.64 69 PRO A O 1
ATOM 526 N N . ALA A 1 70 ? 18.908 15.417 6.960 1.00 9.28 70 ALA A N 1
ATOM 527 C CA . ALA A 1 70 ? 18.143 16.404 7.738 1.00 11.16 70 ALA A CA 1
ATOM 528 C C . ALA A 1 70 ? 19.016 17.145 8.764 1.00 10.63 70 ALA A C 1
ATOM 529 O O . ALA A 1 70 ? 18.842 18.338 8.992 1.00 7.93 70 ALA A O 1
ATOM 531 N N . SER A 1 71 ? 19.936 16.412 9.388 1.00 12.99 71 SER A N 1
ATOM 532 C CA . SER A 1 71 ? 20.880 16.948 10.368 1.00 10.48 71 SER A CA 1
ATOM 533 C C . SER A 1 71 ? 21.826 15.814 10.768 1.00 11.04 71 SER A C 1
ATOM 534 O O . SER A 1 71 ? 21.545 14.638 10.523 1.00 10.71 71 SER A O 1
ATOM 537 N N . GLU A 1 72 ? 22.950 16.176 11.372 1.00 10.55 72 GLU A N 1
ATOM 538 C CA . GLU A 1 72 ? 23.943 15.199 11.773 1.00 14.17 72 GLU A CA 1
ATOM 539 C C . GLU A 1 72 ? 23.908 14.908 13.246 1.00 10.94 72 GLU A C 1
ATOM 540 O O . GLU A 1 72 ? 24.830 14.301 13.797 1.00 11.57 72 GLU A O 1
ATOM 546 N N . LYS A 1 73 ? 22.826 15.338 13.875 1.00 11.08 73 LYS A N 1
ATOM 547 C CA . LYS A 1 73 ? 22.620 15.133 15.288 1.00 9.42 73 LYS A CA 1
ATOM 548 C C . LYS A 1 73 ? 21.118 15.025 15.467 1.00 8.82 73 LYS A C 1
ATOM 549 O O . LYS A 1 73 ? 20.364 15.631 14.709 1.00 10.71 73 LYS A O 1
ATOM 555 N N . LYS A 1 74 ? 20.684 14.237 16.443 1.00 8.17 74 LYS A N 1
ATOM 556 C CA . LYS A 1 74 ? 19.258 14.051 16.716 1.00 8.99 74 LYS A CA 1
ATOM 557 C C . LYS A 1 74 ? 18.986 14.007 18.215 1.00 6.79 74 LYS A C 1
ATOM 558 O O . LYS A 1 74 ? 19.860 13.645 19.003 1.00 11.20 74 LYS A O 1
ATOM 564 N N . ALA A 1 75 ? 17.779 14.398 18.606 1.00 8.33 75 ALA A N 1
ATOM 565 C CA . ALA A 1 75 ? 17.360 14.332 20.004 1.00 9.01 75 ALA A CA 1
ATOM 566 C C . ALA A 1 75 ? 16.860 12.883 20.227 1.00 8.96 75 ALA A C 1
ATOM 567 O O . ALA A 1 75 ? 15.816 12.474 19.706 1.00 8.87 75 ALA A O 1
ATOM 569 N N . ASP A 1 76 ? 17.651 12.099 20.954 1.00 9.24 76 ASP A N 1
ATOM 570 C CA . ASP A 1 76 ? 17.346 10.696 21.249 1.00 4.89 76 ASP A CA 1
ATOM 571 C C . ASP A 1 76 ? 16.665 10.574 22.631 1.00 6.30 76 ASP A C 1
ATOM 572 O O . ASP A 1 76 ? 17.198 11.040 23.642 1.00 5.93 76 ASP A O 1
ATOM 577 N N . PRO A 1 77 ? 15.489 9.923 22.689 1.00 6.99 77 PRO A N 1
ATOM 578 C CA . PRO A 1 77 ? 14.695 9.713 23.914 1.00 3.91 77 PRO A CA 1
ATOM 579 C C . PRO A 1 77 ? 15.278 8.659 24.857 1.00 4.45 77 PRO A C 1
ATOM 580 O O . PRO A 1 77 ? 14.579 7.732 25.277 1.00 6.87 77 PRO A O 1
ATOM 584 N N . VAL A 1 78 ? 16.535 8.856 25.242 1.00 7.04 78 VAL A N 1
ATOM 585 C CA . VAL A 1 78 ? 17.254 7.933 26.116 1.00 6.35 78 VAL A CA 1
ATOM 586 C C . VAL A 1 78 ? 16.489 7.619 27.409 1.00 11.14 78 VAL A C 1
ATOM 587 O O . VAL A 1 78 ? 16.409 6.452 27.806 1.00 10.48 78 VAL A O 1
ATOM 591 N N . ASN A 1 79 ? 15.840 8.626 27.998 1.00 9.04 79 ASN A N 1
ATOM 592 C CA . ASN A 1 79 ? 15.068 8.438 29.230 1.00 9.35 79 ASN A CA 1
ATOM 593 C C . ASN A 1 79 ? 13.568 8.576 28.989 1.00 7.14 79 ASN A C 1
ATOM 594 O O . ASN A 1 79 ? 12.870 9.208 29.784 1.00 4.17 79 ASN A O 1
ATOM 599 N N . GLU A 1 80 ? 13.064 7.968 27.918 1.00 8.38 80 GLU A N 1
ATOM 600 C CA . GLU A 1 80 ? 11.633 8.059 27.605 1.00 9.95 80 GLU A CA 1
ATOM 601 C C . GLU A 1 80 ? 10.703 7.723 28.774 1.00 11.73 80 GLU A C 1
ATOM 602 O O . GLU A 1 80 ? 9.638 8.319 28.903 1.00 10.92 80 GLU A O 1
ATOM 608 N N . GLN A 1 81 ? 11.122 6.817 29.648 1.00 12.13 81 GLN A N 1
ATOM 609 C CA . GLN A 1 81 ? 10.293 6.446 30.783 1.00 15.13 81 GLN A CA 1
ATOM 610 C C . GLN A 1 81 ? 10.201 7.453 31.922 1.00 16.20 81 GLN A C 1
ATOM 611 O O . GLN A 1 81 ? 9.428 7.255 32.860 1.00 20.58 81 GLN A O 1
ATOM 617 N N . ALA A 1 82 ? 10.994 8.515 31.859 1.00 15.68 82 ALA A N 1
ATOM 618 C CA . ALA A 1 82 ? 10.946 9.546 32.875 1.00 12.61 82 ALA A CA 1
ATOM 619 C C . ALA A 1 82 ? 9.878 10.564 32.489 1.00 14.60 82 ALA A C 1
ATOM 620 O O . ALA A 1 82 ? 9.500 11.418 33.283 1.00 13.51 82 ALA A O 1
ATOM 622 N N . CYS A 1 83 ? 9.386 10.455 31.263 1.00 14.46 83 CYS A N 1
ATOM 623 C CA . CYS A 1 83 ? 8.385 11.385 30.751 1.00 18.49 83 CY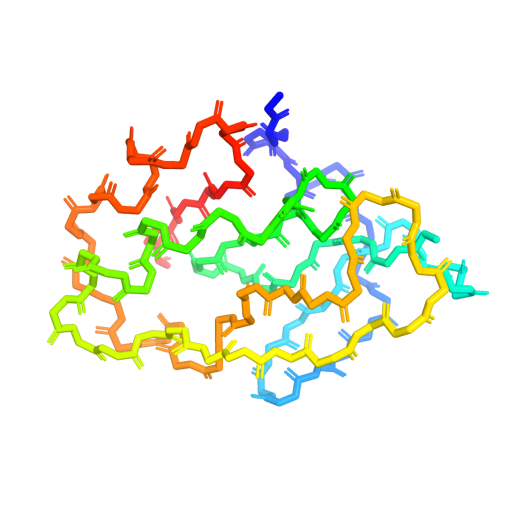S A CA 1
ATOM 624 C C . CYS A 1 83 ? 7.193 11.578 31.686 1.00 18.31 83 CYS A C 1
ATOM 625 O O . CYS A 1 83 ? 6.588 10.609 32.136 1.00 20.47 83 CYS A O 1
ATOM 628 N N . ILE A 1 84 ? 6.881 12.829 31.998 1.00 15.48 84 ILE A N 1
ATOM 629 C CA . ILE A 1 84 ? 5.744 13.122 32.856 1.00 19.21 84 ILE A CA 1
ATOM 630 C C . ILE A 1 84 ? 4.603 13.698 32.025 1.00 22.17 84 ILE A C 1
ATOM 631 O O . ILE A 1 84 ? 3.651 14.277 32.550 1.00 21.46 84 ILE A O 1
ATOM 636 N N . PHE A 1 85 ? 4.711 13.493 30.717 1.00 24.20 85 PHE A N 1
ATOM 637 C CA . PHE A 1 85 ? 3.715 13.903 29.741 1.00 25.41 85 PHE A CA 1
ATOM 638 C C . PHE A 1 85 ? 3.342 15.380 29.791 1.00 28.17 85 PHE A C 1
ATOM 639 O O . PHE A 1 85 ? 2.175 15.743 29.960 1.00 27.27 85 PHE A O 1
ATOM 647 N N . CYS A 1 86 ? 4.365 16.221 29.629 1.00 31.65 86 CYS A N 1
ATOM 648 C CA . CYS A 1 86 ? 4.219 17.673 29.617 1.00 33.67 86 CYS A CA 1
ATOM 649 C C . CYS A 1 86 ? 3.685 18.148 28.268 1.00 32.30 86 CYS A C 1
ATOM 650 O O . CYS A 1 86 ? 3.051 19.212 28.181 1.00 31.74 86 CYS A O 1
ATOM 653 N N . MET A 1 87 ? 3.956 17.358 27.225 1.00 30.92 87 MET A N 1
ATOM 654 C CA . MET A 1 87 ? 3.534 17.639 25.848 1.00 31.75 87 MET A CA 1
ATOM 655 C C . MET A 1 87 ? 4.234 18.881 25.298 1.00 31.36 87 MET A C 1
ATOM 656 O O . MET A 1 87 ? 3.888 19.377 24.224 1.00 35.10 87 MET A O 1
ATOM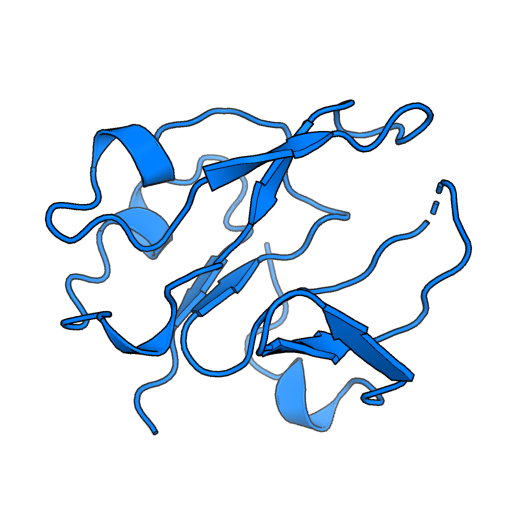 661 N N . ALA A 1 88 ? 5.234 19.367 26.022 1.00 28.85 88 ALA A N 1
ATOM 662 C CA . ALA A 1 88 ? 5.964 20.557 25.619 1.00 28.45 88 ALA A CA 1
ATOM 663 C C . ALA A 1 88 ? 6.780 20.304 24.367 1.00 28.11 88 ALA A C 1
ATOM 664 O O . ALA A 1 88 ? 6.689 21.066 23.399 1.00 27.36 88 ALA A O 1
ATOM 666 N N . CYS A 1 89 ? 7.555 19.222 24.384 1.00 26.90 89 CYS A N 1
ATOM 667 C CA . CYS A 1 89 ? 8.401 18.862 23.255 1.00 27.13 89 CYS A CA 1
ATOM 668 C C . CYS A 1 89 ? 7.570 18.706 22.000 1.00 24.78 89 CYS A C 1
ATOM 669 O O . CYS A 1 89 ? 7.929 19.216 20.939 1.00 27.68 89 CYS A O 1
ATOM 672 N N . VAL A 1 90 ? 6.428 18.047 22.146 1.00 23.38 90 VAL A N 1
ATOM 673 C CA . VAL A 1 90 ? 5.523 17.812 21.023 1.00 23.71 90 VAL A CA 1
ATOM 674 C C . VAL A 1 90 ? 5.141 19.138 20.340 1.00 24.71 90 VAL A C 1
ATOM 675 O O . VAL A 1 90 ? 5.127 19.244 19.099 1.00 21.74 90 VAL A O 1
ATOM 679 N N . ASN A 1 91 ? 4.926 20.164 21.163 1.00 23.58 91 ASN A N 1
ATOM 680 C CA . ASN A 1 91 ? 4.539 21.480 20.680 1.00 23.25 91 ASN A CA 1
ATOM 681 C C . ASN A 1 91 ? 5.657 22.423 20.288 1.00 22.80 91 ASN A C 1
ATOM 682 O O . ASN A 1 91 ? 5.435 23.315 19.470 1.00 24.82 91 ASN A O 1
ATOM 687 N N . VAL A 1 92 ? 6.837 22.262 20.886 1.00 22.13 92 VAL A N 1
ATOM 688 C CA . VAL A 1 92 ? 7.981 23.132 20.573 1.00 21.19 92 VAL A CA 1
ATOM 689 C C . VAL A 1 92 ? 8.774 22.725 19.329 1.00 17.50 92 VAL A C 1
ATOM 690 O O . VAL A 1 92 ? 9.470 23.545 18.741 1.00 18.11 92 VAL A O 1
ATOM 694 N N . CYS A 1 93 ? 8.681 21.466 18.932 1.00 14.18 93 CYS A N 1
ATOM 695 C CA . CYS A 1 93 ? 9.410 21.023 17.765 1.00 14.73 93 CYS A CA 1
ATOM 696 C C . CYS A 1 93 ? 8.896 21.731 16.513 1.00 13.36 93 CYS A C 1
ATOM 697 O O . CYS A 1 93 ? 7.744 21.552 16.140 1.00 13.59 93 CYS A O 1
ATOM 700 N N . PRO A 1 94 ? 9.755 22.507 15.821 1.00 14.64 94 PRO A N 1
ATOM 701 C CA . PRO A 1 94 ? 9.328 23.216 14.609 1.00 14.70 94 PRO A CA 1
ATOM 702 C C . PRO A 1 94 ? 8.896 22.310 13.456 1.00 16.16 94 PRO A C 1
ATOM 703 O O . PRO A 1 94 ? 8.152 22.740 12.571 1.00 16.56 94 PRO A O 1
ATOM 707 N N . VAL A 1 95 ? 9.349 21.059 13.464 1.00 15.68 95 VAL A N 1
ATOM 708 C CA . VAL A 1 95 ? 8.989 20.113 12.405 1.00 11.57 95 VAL A CA 1
ATOM 709 C C . VAL A 1 95 ? 8.026 18.993 12.836 1.00 11.82 95 VAL A C 1
ATOM 710 O O . VAL A 1 95 ? 7.746 18.061 12.062 1.00 12.63 95 VAL A O 1
ATOM 714 N N . ALA A 1 96 ? 7.480 19.113 14.045 1.00 10.71 96 ALA A N 1
ATOM 715 C CA . ALA A 1 96 ? 6.538 18.133 14.581 1.00 10.42 96 ALA A CA 1
ATOM 716 C C . ALA A 1 96 ? 7.068 16.699 14.434 1.00 10.64 96 ALA A C 1
ATOM 717 O O . ALA A 1 96 ? 6.366 15.807 13.945 1.00 10.61 96 ALA A O 1
ATOM 719 N N . ALA A 1 97 ? 8.297 16.484 14.893 1.00 11.72 97 ALA A N 1
ATOM 720 C CA . ALA A 1 97 ? 8.957 15.193 14.783 1.00 9.55 97 ALA A CA 1
ATOM 721 C C . ALA A 1 97 ? 8.742 14.280 15.976 1.00 8.83 97 ALA A C 1
ATOM 722 O O . ALA A 1 97 ? 9.109 13.112 15.929 1.00 11.15 97 ALA A O 1
ATOM 724 N N . ILE A 1 98 ? 8.083 14.791 17.010 1.00 8.39 98 ILE A N 1
ATOM 725 C CA . ILE A 1 98 ? 7.847 14.052 18.245 1.00 7.40 98 ILE A CA 1
ATOM 726 C C . ILE A 1 98 ? 6.397 13.669 18.510 1.00 10.23 98 ILE A C 1
ATOM 727 O O . ILE A 1 98 ? 5.482 14.475 18.290 1.00 9.89 98 ILE A O 1
ATOM 732 N N . ASP A 1 99 ? 6.198 12.447 19.000 1.00 9.93 99 ASP A N 1
ATOM 733 C CA . ASP A 1 99 ? 4.873 11.950 19.377 1.00 13.25 99 ASP A CA 1
ATOM 734 C C . ASP A 1 99 ? 5.002 11.239 20.718 1.00 14.11 99 ASP A C 1
ATOM 735 O O . ASP A 1 99 ? 5.806 10.320 20.863 1.00 15.49 99 ASP A O 1
ATOM 740 N N . VAL A 1 100 ? 4.196 11.651 21.690 1.00 12.98 100 VAL A N 1
ATOM 741 C CA . VAL A 1 100 ? 4.234 11.062 23.027 1.00 15.02 100 VAL A CA 1
ATOM 742 C C . VAL A 1 100 ? 2.944 10.286 23.311 1.00 16.83 100 VAL A C 1
ATOM 743 O O . VAL A 1 100 ? 1.852 10.831 23.171 1.00 18.26 100 VAL A O 1
ATOM 747 N N . LYS A 1 101 ? 3.075 9.007 23.653 1.00 17.19 101 LYS A N 1
ATOM 748 C CA . LYS A 1 101 ? 1.934 8.155 23.952 1.00 19.16 101 LYS A CA 1
ATOM 749 C C . LYS A 1 101 ? 2.126 7.524 25.315 1.00 23.39 101 LYS A C 1
ATOM 750 O O . LYS A 1 101 ? 3.019 6.700 25.502 1.00 21.48 101 LYS A O 1
ATOM 756 N N . PRO A 1 102 ? 1.344 7.961 26.312 1.00 30.52 102 PRO A N 1
ATOM 757 C CA . PRO A 1 102 ? 1.472 7.386 27.658 1.00 32.85 102 PRO A CA 1
ATOM 758 C C . PRO A 1 102 ? 1.194 5.901 27.528 1.00 35.15 102 PRO A C 1
ATOM 759 O O . PRO A 1 102 ? 0.329 5.508 26.745 1.00 36.63 102 PRO A O 1
ATOM 763 N N . PRO A 1 103 ? 1.980 5.057 28.215 1.00 39.99 103 PRO A N 1
ATOM 764 C CA . PRO A 1 103 ? 1.782 3.603 28.144 1.00 44.30 103 PRO A CA 1
ATOM 765 C C . PRO A 1 103 ? 0.452 3.141 28.759 1.00 47.09 103 PRO A C 1
ATOM 766 O O . PRO A 1 103 ? -0.108 2.143 28.251 1.00 49.21 103 PRO A O 1
#

Solvent-accessible surface area: 5270 Å² total

InterPro domains:
  IPR009157 Ferredoxin zinc-binding [PIRSF000068] (1-104)
  IPR017896 4Fe-4S ferredoxin-type, iron-sulphur binding domain [PF13237] (40-95)
  IPR017896 4Fe-4S ferredoxin-type, iron-sulphur binding domain [PS51379] (36-66)
  IPR017896 4Fe-4S ferredoxin-type, iron-sulphur binding domain [PS51379] (75-104)
  IPR017900 4Fe-4S ferredoxin, iron-sulphur binding, conserved site [PS00198] (84-95)
  IPR050572 Iron-Sulfur Ferredoxin [PTHR43687] (30-103)